Protein AF-0000000087536123 (afdb_homodimer)

Sequence (166 aa):
MRFWELSNKDVINCKNGHRLGCVGDLEIDVCKLCITNFYVPTGGKYCGCLGKKSEYKIPVGAVIRIGVDSILVDIDEKKCLVKMRFWELSNKDVINCKNGHRLGCVGDLEIDVCKLCITNFYVPTGGKYCGCLGKKSEYKIPVGAVIRIGVDSILVDIDEKKCLVK

Solvent-accessible surface area (backbone atoms only — not comparable to full-atom values): 9162 Å² total; per-residue (Å²): 86,42,46,71,64,58,34,70,20,41,30,30,30,65,79,77,64,48,72,57,39,34,47,72,46,36,28,36,39,81,89,73,45,26,53,50,30,40,28,23,53,56,67,70,78,70,74,94,64,87,66,81,69,37,25,34,52,42,46,52,89,31,52,73,44,78,58,95,62,33,33,36,26,59,68,60,67,79,80,27,51,42,114,89,42,46,71,64,59,35,69,19,41,31,30,30,65,80,77,65,47,73,57,39,34,47,72,47,38,29,34,39,80,88,76,44,26,54,50,29,40,28,24,52,56,68,72,76,70,73,92,63,87,68,82,70,37,26,34,52,42,47,51,88,31,53,74,43,79,57,96,63,32,34,35,26,58,69,60,66,80,79,27,52,43,114

Structure (mmCIF, N/CA/C/O backbone):
data_AF-0000000087536123-model_v1
#
loop_
_entity.id
_entity.type
_entity.pdbx_description
1 polymer 'YlmC/YmxH family sporulation protein'
#
loop_
_atom_site.group_PDB
_atom_site.id
_atom_site.type_symbol
_atom_site.label_atom_id
_atom_site.label_alt_id
_atom_site.label_comp_id
_atom_site.label_asym_id
_atom_site.label_entity_id
_atom_site.label_seq_id
_atom_site.pdbx_PDB_ins_code
_atom_site.Cartn_x
_atom_site.Cartn_y
_atom_site.Cartn_z
_atom_site.occupancy
_atom_site.B_iso_or_equiv
_atom_site.auth_seq_id
_atom_site.auth_comp_id
_atom_site.auth_asym_id
_atom_site.auth_atom_id
_atom_site.pdbx_PDB_model_num
ATOM 1 N N . MET A 1 1 ? -8.219 2.902 -6.52 1 97.06 1 MET A N 1
ATOM 2 C CA . MET A 1 1 ? -8.586 1.745 -5.707 1 97.06 1 MET A CA 1
ATOM 3 C C . MET A 1 1 ? -7.824 1.746 -4.387 1 97.06 1 MET A C 1
ATOM 5 O O . MET A 1 1 ? -6.633 2.053 -4.352 1 97.06 1 MET A O 1
ATOM 9 N N . ARG A 1 2 ? -8.492 1.375 -3.287 1 97.75 2 ARG A N 1
ATOM 10 C CA . ARG A 1 2 ? -7.816 1.316 -1.994 1 97.75 2 ARG A CA 1
ATOM 11 C C . ARG A 1 2 ? -7.043 0.011 -1.837 1 97.75 2 ARG A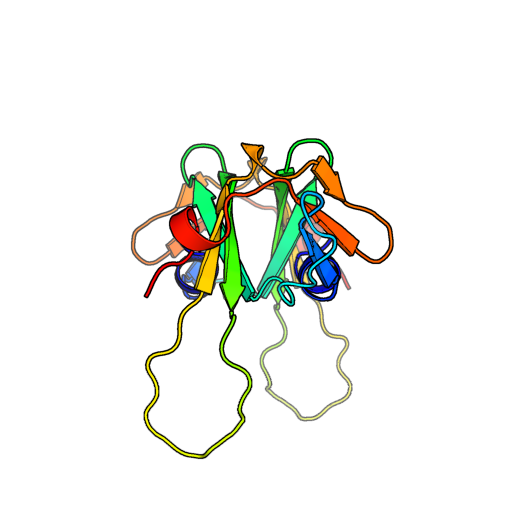 C 1
ATOM 13 O O . ARG A 1 2 ? -7.418 -1.011 -2.416 1 97.75 2 ARG A O 1
ATOM 20 N N . PHE A 1 3 ? -5.988 0.147 -1.008 1 97.88 3 PHE A N 1
ATOM 21 C CA . PHE A 1 3 ? -5.203 -1.06 -0.774 1 97.88 3 PHE A CA 1
ATOM 22 C C . PHE A 1 3 ? -6.059 -2.145 -0.13 1 97.88 3 PHE A C 1
ATOM 24 O O . PHE A 1 3 ? -5.914 -3.326 -0.451 1 97.88 3 PHE A O 1
ATOM 31 N N . TRP A 1 4 ? -6.918 -1.798 0.753 1 96.69 4 TRP A N 1
ATOM 32 C CA . TRP A 1 4 ? -7.797 -2.762 1.407 1 96.69 4 TRP A CA 1
ATOM 33 C C . TRP A 1 4 ? -8.609 -3.543 0.379 1 96.69 4 TRP A C 1
ATOM 35 O O . TRP A 1 4 ? -8.773 -4.758 0.503 1 96.69 4 TRP A O 1
ATOM 45 N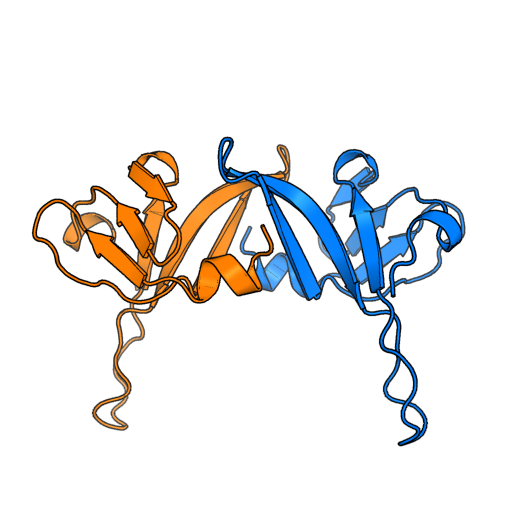 N . GLU A 1 5 ? -9.148 -2.848 -0.657 1 97.19 5 GLU A N 1
ATOM 46 C CA . GLU A 1 5 ? -9.891 -3.492 -1.734 1 97.19 5 GLU A CA 1
ATOM 47 C C . GLU A 1 5 ? -8.992 -4.422 -2.545 1 97.19 5 GLU A C 1
ATOM 49 O O . GLU A 1 5 ? -9.383 -5.547 -2.865 1 97.19 5 GLU A O 1
ATOM 54 N N . LEU A 1 6 ? -7.801 -3.945 -2.902 1 97.69 6 LEU A N 1
ATOM 55 C CA . LEU A 1 6 ? -6.844 -4.711 -3.699 1 97.69 6 LEU A CA 1
ATOM 56 C C . LEU A 1 6 ? -6.426 -5.984 -2.971 1 97.69 6 LEU A C 1
ATOM 58 O O . LEU A 1 6 ? -6.332 -7.051 -3.582 1 97.69 6 LEU A O 1
ATOM 62 N N . SER A 1 7 ? -6.176 -5.848 -1.629 1 97.44 7 SER A N 1
ATOM 63 C CA . SER A 1 7 ? -5.641 -6.949 -0.839 1 97.44 7 SER A CA 1
ATOM 64 C C . SER A 1 7 ? -6.699 -8.023 -0.593 1 97.44 7 SER A C 1
ATOM 66 O O . SER A 1 7 ? -6.402 -9.078 -0.042 1 97.44 7 SER A O 1
ATOM 68 N N . ASN A 1 8 ? -7.922 -7.82 -0.938 1 97.56 8 ASN A N 1
ATOM 69 C CA . ASN A 1 8 ? -8.992 -8.805 -0.808 1 97.56 8 ASN A CA 1
ATOM 70 C C . ASN A 1 8 ? -9.164 -9.617 -2.088 1 97.56 8 ASN A C 1
ATOM 72 O O . ASN A 1 8 ? -9.977 -10.539 -2.139 1 97.56 8 ASN A O 1
ATOM 76 N N . LYS A 1 9 ? -8.453 -9.344 -3.068 1 98.19 9 LYS A N 1
ATOM 77 C CA . LYS A 1 9 ? -8.531 -10.047 -4.348 1 98.19 9 LYS A CA 1
ATOM 78 C C . LYS A 1 9 ? -7.645 -11.289 -4.352 1 98.19 9 LYS A C 1
ATOM 80 O O . LYS A 1 9 ? -6.578 -11.297 -3.73 1 98.19 9 LYS A O 1
ATOM 85 N N . ASP A 1 10 ? -8.055 -12.273 -5.078 1 98.12 10 ASP A N 1
ATOM 86 C CA . ASP A 1 10 ? -7.246 -13.469 -5.266 1 98.12 10 ASP A CA 1
ATOM 87 C C . ASP A 1 10 ? -6.066 -13.195 -6.195 1 98.12 10 ASP A C 1
ATOM 89 O O . ASP A 1 10 ? -6.219 -12.539 -7.227 1 98.12 10 ASP A O 1
ATOM 93 N N . VAL A 1 11 ? -4.945 -13.656 -5.809 1 98.69 11 VAL A N 1
ATOM 94 C CA . VAL A 1 11 ? -3.787 -13.641 -6.695 1 98.69 11 VAL A CA 1
ATOM 95 C C . VAL A 1 11 ? -3.656 -14.992 -7.395 1 98.69 11 VAL A C 1
ATOM 97 O O . VAL A 1 11 ? -3.531 -16.031 -6.738 1 98.69 11 VAL A O 1
ATOM 100 N N . ILE A 1 12 ? -3.699 -14.953 -8.719 1 98.69 12 ILE A N 1
ATOM 101 C CA . ILE A 1 12 ? -3.699 -16.188 -9.484 1 98.69 12 ILE A CA 1
ATOM 102 C C . ILE A 1 12 ? -2.527 -16.188 -10.469 1 98.69 12 ILE A C 1
ATOM 104 O O . ILE A 1 12 ? -2.322 -15.219 -11.203 1 98.69 12 ILE A O 1
ATOM 108 N N . ASN A 1 13 ? -1.727 -17.234 -10.453 1 98.75 13 ASN A N 1
ATOM 109 C CA . ASN A 1 13 ? -0.647 -17.406 -11.422 1 98.75 13 ASN A CA 1
ATOM 110 C C . ASN A 1 13 ? -1.167 -17.938 -12.75 1 98.75 13 ASN A C 1
ATOM 112 O O . ASN A 1 13 ? -1.704 -19.047 -12.82 1 98.75 13 ASN A O 1
ATOM 116 N N . CYS A 1 14 ? -0.887 -17.188 -13.773 1 97.81 14 CYS A N 1
ATOM 117 C CA . CYS A 1 14 ? -1.456 -17.516 -15.078 1 97.81 14 CYS A CA 1
ATOM 118 C C . CYS A 1 14 ? -0.735 -18.703 -15.711 1 97.81 14 CYS A C 1
ATOM 120 O O . CYS A 1 14 ? -1.267 -19.344 -16.609 1 97.81 14 CYS A O 1
ATOM 122 N N . LYS A 1 15 ? 0.377 -18.922 -15.25 1 96.94 15 LYS A N 1
ATOM 123 C CA . LYS A 1 15 ? 1.16 -20.016 -15.828 1 96.94 15 LYS A CA 1
ATOM 124 C C . LYS A 1 15 ? 0.491 -21.359 -15.586 1 96.94 15 LYS A C 1
ATOM 126 O O . LYS A 1 15 ? 0.533 -22.25 -16.438 1 96.94 15 LYS A O 1
ATOM 131 N N . ASN A 1 16 ? -0.151 -21.516 -14.43 1 96.56 16 ASN A N 1
ATOM 132 C CA . ASN A 1 16 ? -0.707 -22.812 -14.086 1 96.56 16 ASN A CA 1
ATOM 133 C C . ASN A 1 16 ? -2.107 -22.703 -13.492 1 96.56 16 ASN A C 1
ATOM 135 O O . ASN A 1 16 ? -2.729 -23.703 -13.148 1 96.56 16 ASN A O 1
ATOM 139 N N . GLY A 1 17 ? -2.576 -21.531 -13.312 1 96.88 17 GLY A N 1
ATOM 140 C CA . GLY A 1 17 ? -3.91 -21.312 -12.773 1 96.88 17 GLY A CA 1
ATOM 141 C C . GLY A 1 17 ? -3.975 -21.438 -11.266 1 96.88 17 GLY A C 1
ATOM 142 O O . GLY A 1 17 ? -5.059 -21.391 -10.68 1 96.88 17 GLY A O 1
ATOM 143 N N . HIS A 1 18 ? -2.836 -21.562 -10.555 1 96.81 18 HIS A N 1
ATOM 144 C CA . HIS A 1 18 ? -2.754 -21.734 -9.102 1 96.81 18 HIS A CA 1
ATOM 145 C C . HIS A 1 18 ? -3.102 -20.438 -8.383 1 96.81 18 HIS A C 1
ATOM 147 O O . HIS A 1 18 ? -2.625 -19.359 -8.766 1 96.81 18 HIS A O 1
ATOM 153 N N . ARG A 1 19 ? -3.998 -20.594 -7.406 1 97.88 19 ARG A N 1
ATOM 154 C CA . ARG A 1 19 ? -4.273 -19.453 -6.523 1 97.88 19 ARG A CA 1
ATOM 155 C C . ARG A 1 19 ? -3.207 -19.328 -5.441 1 97.88 19 ARG A C 1
ATOM 157 O O . ARG A 1 19 ? -3.082 -20.203 -4.582 1 97.88 19 ARG A O 1
ATOM 164 N N . LEU A 1 20 ? -2.529 -18.25 -5.438 1 97.38 20 LEU A N 1
ATOM 165 C CA . LEU A 1 20 ? -1.409 -18.047 -4.523 1 97.38 20 LEU A CA 1
ATOM 166 C C . LEU A 1 20 ? -1.895 -17.516 -3.178 1 97.38 20 LEU A C 1
ATOM 168 O O . LEU A 1 20 ? -1.197 -17.656 -2.168 1 97.38 20 LEU A O 1
ATOM 172 N N . GLY A 1 21 ? -3.006 -16.922 -3.102 1 97.38 21 GLY A N 1
ATOM 173 C CA . GLY A 1 21 ? -3.545 -16.266 -1.92 1 97.38 21 GLY A CA 1
ATOM 174 C C . GLY A 1 21 ? -3.99 -14.844 -2.182 1 97.38 21 GLY A C 1
ATOM 175 O O . GLY A 1 21 ? -4.512 -14.539 -3.254 1 97.38 21 GLY A O 1
ATOM 176 N N . CYS A 1 22 ? -3.838 -14.008 -1.212 1 98.12 22 CYS A N 1
ATOM 177 C CA . CYS A 1 22 ? -4.145 -12.586 -1.301 1 98.12 22 CYS A CA 1
ATOM 178 C C . CYS A 1 22 ? -2.939 -11.742 -0.895 1 98.12 22 CYS A C 1
ATOM 180 O O . CYS A 1 22 ? -2.057 -12.219 -0.178 1 98.12 22 CYS A O 1
ATOM 182 N N . VAL A 1 23 ? -2.986 -10.594 -1.428 1 98.12 23 VAL A N 1
ATOM 183 C CA . VAL A 1 23 ? -1.889 -9.695 -1.082 1 98.12 23 VAL A CA 1
ATOM 184 C C . VAL A 1 23 ? -1.933 -9.375 0.41 1 98.12 23 VAL A C 1
ATOM 186 O O . VAL A 1 23 ? -2.988 -9.031 0.947 1 98.12 23 VAL A O 1
ATOM 189 N N . GLY A 1 24 ? -0.743 -9.453 1.046 1 97.56 24 GLY A N 1
ATOM 190 C CA . GLY A 1 24 ? -0.651 -9.156 2.469 1 97.56 24 GLY A CA 1
ATOM 191 C C . GLY A 1 24 ? 0.102 -7.875 2.766 1 97.56 24 GLY A C 1
ATOM 192 O O . GLY A 1 24 ? -0.087 -7.27 3.822 1 97.56 24 GLY A O 1
ATOM 193 N N . ASP A 1 25 ? 1.021 -7.559 1.964 1 97.75 25 ASP A N 1
ATOM 194 C CA . ASP A 1 25 ? 1.84 -6.359 2.111 1 97.75 25 ASP A CA 1
ATOM 195 C C . ASP A 1 25 ? 2.352 -5.875 0.757 1 97.75 25 ASP A C 1
ATOM 197 O O . ASP A 1 25 ? 2.17 -6.547 -0.259 1 97.75 25 ASP A O 1
ATOM 201 N N . LEU A 1 26 ? 2.889 -4.691 0.7 1 98 26 LEU A N 1
ATOM 202 C CA . LEU A 1 26 ? 3.5 -4.082 -0.477 1 98 26 LEU A CA 1
ATOM 203 C C . LEU A 1 26 ? 4.895 -3.559 -0.154 1 98 26 LEU A C 1
ATOM 205 O O . LEU A 1 26 ? 5.176 -3.191 0.99 1 98 26 LEU A O 1
ATOM 209 N N . GLU A 1 27 ? 5.66 -3.572 -1.111 1 98.5 27 GLU A N 1
ATOM 210 C CA . GLU A 1 27 ? 6.898 -2.801 -1.072 1 98.5 27 GLU A CA 1
ATOM 211 C C . GLU A 1 27 ? 6.773 -1.515 -1.885 1 98.5 27 GLU A C 1
ATOM 213 O O . GLU A 1 27 ? 6.246 -1.526 -2.998 1 98.5 27 GLU A O 1
ATOM 218 N N . ILE A 1 28 ? 7.273 -0.437 -1.288 1 98.19 28 ILE A N 1
ATOM 219 C CA . ILE A 1 28 ? 7.117 0.887 -1.88 1 98.19 28 ILE A CA 1
ATOM 220 C C . ILE A 1 28 ? 8.492 1.494 -2.156 1 98.19 28 ILE A C 1
ATOM 222 O O . ILE A 1 28 ? 9.383 1.437 -1.309 1 98.19 28 ILE A O 1
ATOM 226 N N . ASP A 1 29 ? 8.695 1.973 -3.375 1 97.56 29 ASP A N 1
ATOM 227 C CA . ASP A 1 29 ? 9.781 2.906 -3.639 1 97.56 29 ASP A CA 1
ATOM 228 C C . ASP A 1 29 ? 9.469 4.293 -3.08 1 97.56 29 ASP A C 1
ATOM 230 O O . ASP A 1 29 ? 8.633 5.012 -3.627 1 97.56 29 ASP A O 1
ATOM 234 N N . VAL A 1 30 ? 10.125 4.734 -2.098 1 94.56 30 VAL A N 1
ATOM 235 C CA . VAL A 1 30 ? 9.734 5.941 -1.376 1 94.56 30 VAL A CA 1
ATOM 236 C C . VAL A 1 30 ? 10.211 7.176 -2.141 1 94.56 30 VAL A C 1
ATOM 238 O O . VAL A 1 30 ? 9.766 8.297 -1.86 1 94.56 30 VAL A O 1
ATOM 241 N N . CYS A 1 31 ? 11.078 7.051 -3.148 1 94.12 31 CYS A N 1
ATOM 242 C CA . CYS A 1 31 ? 11.477 8.172 -3.994 1 94.12 31 CYS A CA 1
ATOM 243 C C . CYS A 1 31 ? 10.422 8.461 -5.047 1 94.12 31 CYS A C 1
ATOM 245 O O . CYS A 1 31 ? 10.102 9.625 -5.309 1 94.12 31 CYS A O 1
ATOM 247 N N . LYS A 1 32 ? 9.828 7.434 -5.527 1 94.38 32 LYS A N 1
ATOM 248 C CA . LYS A 1 32 ? 8.852 7.578 -6.598 1 94.38 32 LYS A CA 1
ATOM 249 C C . LYS A 1 32 ? 7.43 7.379 -6.078 1 94.38 32 LYS A C 1
ATOM 251 O O . LYS A 1 32 ? 6.461 7.703 -6.762 1 94.38 32 LYS A O 1
ATOM 256 N N . LEU A 1 33 ? 7.34 6.863 -4.879 1 95.06 33 LEU A N 1
ATOM 257 C CA . LEU A 1 33 ? 6.055 6.566 -4.258 1 95.06 33 LEU A CA 1
ATOM 258 C C . LEU A 1 33 ? 5.215 5.664 -5.156 1 95.06 33 LEU A C 1
ATOM 260 O O . LEU A 1 33 ? 4.039 5.941 -5.398 1 95.06 33 LEU A O 1
ATOM 264 N N . CYS A 1 34 ? 5.867 4.66 -5.695 1 97.38 34 CYS A N 1
ATOM 265 C CA . CYS A 1 34 ? 5.215 3.623 -6.484 1 97.38 34 CYS A CA 1
ATOM 266 C C . CYS A 1 34 ? 5.461 2.244 -5.883 1 97.38 34 CYS A C 1
ATOM 268 O O . CYS A 1 34 ? 6.383 2.066 -5.086 1 97.38 34 CYS A O 1
ATOM 270 N N . ILE A 1 35 ? 4.605 1.305 -6.223 1 98.56 35 ILE A N 1
ATOM 271 C CA . ILE A 1 35 ? 4.727 -0.064 -5.73 1 98.56 35 ILE A CA 1
ATOM 272 C C . ILE A 1 35 ? 5.793 -0.806 -6.531 1 98.56 35 ILE A C 1
ATOM 274 O O . ILE A 1 35 ? 5.848 -0.697 -7.758 1 98.56 35 ILE A O 1
ATOM 278 N N . THR A 1 36 ? 6.695 -1.535 -5.863 1 98.62 36 THR A N 1
ATOM 279 C CA . THR A 1 36 ? 7.727 -2.299 -6.555 1 98.62 36 THR A CA 1
ATOM 280 C C . THR A 1 36 ? 7.438 -3.795 -6.473 1 98.62 36 THR A C 1
ATOM 282 O O . THR A 1 36 ? 7.676 -4.531 -7.434 1 98.62 36 THR A O 1
ATOM 285 N N . ASN A 1 37 ? 6.906 -4.266 -5.324 1 98.75 37 ASN A N 1
ATOM 286 C CA . ASN A 1 37 ? 6.566 -5.672 -5.129 1 98.75 37 ASN A CA 1
ATOM 287 C C . ASN A 1 37 ? 5.293 -5.832 -4.301 1 98.75 37 ASN A C 1
ATOM 289 O O . ASN A 1 37 ? 5.027 -5.031 -3.402 1 98.75 37 ASN A O 1
ATOM 293 N N . PHE A 1 38 ? 4.523 -6.832 -4.598 1 98.75 38 PHE A N 1
ATOM 294 C CA . PHE A 1 38 ? 3.479 -7.359 -3.729 1 98.75 38 PHE A CA 1
ATOM 295 C C . PHE A 1 38 ? 3.99 -8.555 -2.928 1 98.75 38 PHE A C 1
ATOM 297 O O . PHE A 1 38 ? 4.746 -9.375 -3.447 1 98.75 38 PHE A O 1
ATOM 304 N N . TYR A 1 39 ? 3.521 -8.656 -1.711 1 98.44 39 TYR A N 1
ATOM 305 C CA . TYR A 1 39 ? 3.811 -9.844 -0.913 1 98.44 39 TYR A CA 1
ATOM 306 C C . TYR A 1 39 ? 2.539 -10.641 -0.639 1 98.44 39 TYR A C 1
ATOM 308 O O . TYR A 1 39 ? 1.538 -10.086 -0.179 1 98.44 39 TYR A O 1
ATOM 316 N N . VAL A 1 40 ? 2.609 -11.922 -0.929 1 98.19 40 VAL A N 1
ATOM 317 C CA . VAL A 1 40 ? 1.485 -12.836 -0.737 1 98.19 40 VAL A CA 1
ATOM 318 C C . VAL A 1 40 ? 1.895 -13.969 0.201 1 98.19 40 VAL A C 1
ATOM 320 O O . VAL A 1 40 ? 2.693 -14.828 -0.17 1 98.19 40 VAL A O 1
ATOM 323 N N . PRO A 1 41 ? 1.314 -14 1.351 1 96 41 PRO A N 1
ATOM 324 C CA . PRO A 1 41 ? 1.658 -15.07 2.287 1 96 41 PRO A CA 1
ATOM 325 C C . PRO A 1 41 ? 1.246 -16.453 1.782 1 96 41 PRO A C 1
ATOM 327 O O . PRO A 1 41 ? 0.196 -16.594 1.149 1 96 41 PRO A O 1
ATOM 330 N N . THR A 1 42 ? 2.018 -17.453 1.787 1 90.12 42 THR A N 1
ATOM 331 C CA . THR A 1 42 ? 1.712 -18.812 1.339 1 90.12 42 THR A CA 1
ATOM 332 C C . THR A 1 42 ? 1.225 -19.656 2.504 1 90.12 42 THR A C 1
ATOM 334 O O . THR A 1 42 ? 0.532 -20.656 2.299 1 90.12 42 THR A O 1
ATOM 337 N N . GLY A 1 43 ? 1.527 -19.656 3.721 1 69.44 43 GLY A N 1
ATOM 338 C CA . GLY A 1 43 ? 1.429 -20.625 4.801 1 69.44 43 GLY A CA 1
ATOM 339 C C . GLY A 1 43 ? 0.047 -20.672 5.426 1 69.44 43 GLY A C 1
ATOM 340 O O . GLY A 1 43 ? -0.545 -19.641 5.734 1 69.44 43 GLY A O 1
ATOM 341 N N . GLY A 1 44 ? -0.922 -21.5 4.82 1 57.78 44 GLY A N 1
ATOM 342 C CA . GLY A 1 44 ? -2.121 -21.906 5.535 1 57.78 44 GLY A CA 1
ATOM 343 C C . GLY A 1 44 ? -1.841 -22.406 6.945 1 57.78 44 GLY A C 1
ATOM 344 O O . GLY A 1 44 ? -0.711 -22.781 7.262 1 57.78 44 GLY A O 1
ATOM 345 N N . LYS A 1 45 ? -2.613 -21.719 7.91 1 51.56 45 LYS A N 1
ATOM 346 C CA . LYS A 1 45 ? -2.664 -22.172 9.297 1 51.56 45 LYS A CA 1
ATOM 347 C C . LYS A 1 45 ? -2.686 -23.688 9.383 1 51.56 45 LYS A C 1
ATOM 349 O O . LYS A 1 45 ? -3.133 -24.25 10.391 1 51.56 45 LYS A O 1
ATOM 354 N N . TYR A 1 46 ? -2.422 -24.469 8.406 1 50.56 46 TYR A N 1
ATOM 355 C CA . TYR A 1 46 ? -2.797 -25.766 8.969 1 50.56 46 TYR A CA 1
ATOM 356 C C . TYR A 1 46 ? -2.23 -25.922 10.375 1 50.56 46 TYR A C 1
ATOM 358 O O . TYR A 1 46 ? -2.98 -25.969 11.352 1 50.56 46 TYR A O 1
ATOM 366 N N . CYS A 1 47 ? -1.229 -27.109 10.688 1 50.31 47 CYS A N 1
ATOM 367 C CA . CYS A 1 47 ? -0.902 -27.625 12.016 1 50.31 47 CYS A CA 1
ATOM 368 C C . CYS A 1 47 ? -0.115 -26.578 12.812 1 50.31 47 CYS A C 1
ATOM 370 O O . CYS A 1 47 ? 0.651 -25.812 12.242 1 50.31 47 CYS A O 1
ATOM 372 N N . GLY A 1 48 ? -0.535 -26.172 14.094 1 50.97 48 GLY A N 1
ATOM 373 C CA . GLY A 1 48 ? 0.171 -25.5 15.172 1 50.97 48 GLY A CA 1
ATOM 374 C C . GLY A 1 48 ? 1.678 -25.516 14.992 1 50.97 48 GLY A C 1
ATOM 375 O O . GLY A 1 48 ? 2.422 -25.266 15.945 1 50.97 48 GLY A O 1
ATOM 376 N N . CYS A 1 49 ? 2.211 -26.344 14.094 1 50.03 49 CYS A N 1
ATOM 377 C CA . CYS A 1 49 ? 3.666 -26.453 14.125 1 50.03 49 CYS A CA 1
ATOM 378 C C . CYS A 1 49 ? 4.316 -25.172 13.602 1 50.03 49 CYS A C 1
ATOM 380 O O . CYS A 1 49 ? 3.707 -24.438 12.82 1 50.03 49 CYS A O 1
ATOM 382 N N . LEU A 1 50 ? 5.43 -24.734 14.227 1 57.5 50 LEU A N 1
ATOM 383 C CA . LEU A 1 50 ? 6.441 -23.688 14.109 1 57.5 50 LEU A CA 1
ATOM 384 C C . LEU A 1 50 ? 6.848 -23.5 12.648 1 57.5 50 LEU A C 1
ATOM 386 O O . LEU A 1 50 ? 8.023 -23.266 12.352 1 57.5 50 LEU A O 1
ATOM 390 N N . GLY A 1 51 ? 6.008 -23.797 11.734 1 57.84 51 GLY A N 1
ATOM 391 C CA . GLY A 1 51 ? 6.625 -23.75 10.422 1 57.84 51 GLY A CA 1
ATOM 392 C C . GLY A 1 51 ? 6.941 -22.328 9.969 1 57.84 51 GLY A C 1
ATOM 393 O O . GLY A 1 51 ? 6.348 -21.375 10.461 1 57.84 51 GLY A O 1
ATOM 394 N N . LYS A 1 52 ? 8.062 -22.172 9.344 1 64.25 52 LYS A N 1
ATOM 395 C CA . LYS A 1 52 ? 8.586 -20.922 8.789 1 64.25 52 LYS A CA 1
ATOM 396 C C . LYS A 1 52 ? 7.586 -20.281 7.848 1 64.25 52 LYS A C 1
ATOM 398 O O . LYS A 1 52 ? 7 -20.938 6.992 1 64.25 52 LYS A O 1
ATOM 403 N N . LYS A 1 53 ? 7.059 -19.078 8.109 1 78.94 53 LYS A N 1
ATOM 404 C CA . LYS A 1 53 ? 6.16 -18.312 7.242 1 78.94 53 LYS A CA 1
ATOM 405 C C . LYS A 1 53 ? 6.875 -17.859 5.977 1 78.94 53 LYS A C 1
ATOM 407 O O . LYS A 1 53 ? 7.957 -17.266 6.047 1 78.94 53 LYS A O 1
ATOM 412 N N . SER A 1 54 ? 6.5 -18.422 4.801 1 92.38 54 SER A N 1
ATOM 413 C CA . SER A 1 54 ? 7 -17.984 3.498 1 92.38 54 SER A CA 1
ATOM 414 C C . SER A 1 54 ? 5.996 -17.078 2.793 1 92.38 54 SER A C 1
ATOM 416 O O . SER A 1 54 ? 4.828 -17.016 3.188 1 92.38 54 SER A O 1
ATOM 418 N N . GLU A 1 55 ? 6.531 -16.328 1.912 1 96.69 55 GLU A N 1
ATOM 419 C CA . GLU A 1 55 ? 5.691 -15.461 1.097 1 96.69 55 GLU A CA 1
ATOM 420 C C . GLU A 1 55 ? 6.18 -15.414 -0.348 1 96.69 55 GLU A C 1
ATOM 422 O O . GLU A 1 55 ? 7.355 -15.68 -0.618 1 96.69 55 GLU A O 1
ATOM 427 N N . TYR A 1 56 ? 5.219 -15.172 -1.182 1 98.19 56 TYR A N 1
ATOM 428 C CA . TYR A 1 56 ? 5.621 -14.805 -2.533 1 98.19 56 TYR A CA 1
ATOM 429 C C . TYR A 1 56 ? 5.961 -13.32 -2.613 1 98.19 56 TYR A C 1
ATOM 431 O O . TYR A 1 56 ? 5.207 -12.477 -2.115 1 98.19 56 TYR A O 1
ATOM 439 N N . LYS A 1 57 ? 7.117 -13.031 -3.102 1 98.75 57 LYS A N 1
ATOM 440 C CA . LYS A 1 57 ? 7.434 -11.68 -3.539 1 98.75 57 LYS A CA 1
ATOM 441 C C . LYS A 1 57 ? 7.199 -11.516 -5.039 1 98.75 57 LYS A C 1
ATOM 443 O O . LYS A 1 57 ? 7.961 -12.039 -5.852 1 98.75 57 LYS A O 1
ATOM 448 N N . ILE A 1 58 ? 6.215 -10.758 -5.41 1 98.81 58 ILE A N 1
ATOM 449 C CA . ILE A 1 58 ? 5.793 -10.633 -6.801 1 98.81 58 ILE A CA 1
ATOM 450 C C . ILE A 1 58 ? 6.117 -9.227 -7.312 1 98.81 58 ILE A C 1
ATOM 452 O O . ILE A 1 58 ? 5.508 -8.25 -6.883 1 98.81 58 ILE A O 1
ATOM 456 N N . PRO A 1 59 ? 7.07 -9.156 -8.258 1 98.62 59 PRO A N 1
ATOM 457 C CA . PRO A 1 59 ? 7.344 -7.84 -8.836 1 98.62 59 PRO A CA 1
ATOM 458 C C . PRO A 1 59 ? 6.164 -7.285 -9.625 1 98.62 59 PRO A C 1
ATOM 460 O O . PRO A 1 59 ? 5.449 -8.039 -10.289 1 98.62 59 PRO A O 1
ATOM 463 N N . VAL A 1 60 ? 6.023 -5.98 -9.594 1 97.5 60 VAL A N 1
ATOM 464 C CA . VAL A 1 60 ? 4.949 -5.309 -10.32 1 97.5 60 VAL A CA 1
ATOM 465 C C . VAL A 1 60 ? 5.027 -5.668 -11.797 1 97.5 60 VAL A C 1
ATOM 467 O O . VAL A 1 60 ? 3.998 -5.801 -12.469 1 97.5 60 VAL A O 1
ATOM 470 N N . GLY A 1 61 ? 6.188 -5.824 -12.258 1 98 61 GLY A N 1
ATOM 471 C CA . GLY A 1 61 ? 6.371 -6.176 -13.656 1 98 61 GLY A CA 1
ATOM 472 C C . GLY A 1 61 ? 5.781 -7.527 -14.016 1 98 61 GLY A C 1
ATOM 473 O O . GLY A 1 61 ? 5.609 -7.84 -15.195 1 98 61 GLY A O 1
ATOM 474 N N . ALA A 1 62 ? 5.445 -8.375 -13.016 1 98.5 62 ALA A N 1
ATOM 475 C CA . ALA A 1 62 ? 4.887 -9.703 -13.25 1 98.5 62 ALA A CA 1
ATOM 476 C C . ALA A 1 62 ? 3.361 -9.68 -13.18 1 98.5 62 ALA A C 1
ATOM 478 O O . ALA A 1 62 ? 2.705 -10.703 -13.406 1 98.5 62 ALA A O 1
ATOM 479 N N . VAL A 1 63 ? 2.811 -8.594 -12.844 1 98.62 63 VAL A N 1
ATOM 480 C CA . VAL A 1 63 ? 1.359 -8.438 -12.836 1 98.62 63 VAL A CA 1
ATOM 481 C C . VAL A 1 63 ? 0.846 -8.281 -14.266 1 98.62 63 VAL A C 1
ATOM 483 O O . VAL A 1 63 ? 1.26 -7.371 -14.984 1 98.62 63 VAL A O 1
ATOM 486 N N . ILE A 1 64 ? -0.03 -9.125 -14.578 1 98.19 64 ILE A N 1
ATOM 487 C CA . ILE A 1 64 ? -0.604 -9.102 -15.922 1 98.19 64 ILE A CA 1
ATOM 488 C C . ILE A 1 64 ? -1.832 -8.195 -15.945 1 98.19 64 ILE A C 1
ATOM 490 O O . ILE A 1 64 ? -1.992 -7.383 -16.859 1 98.19 64 ILE A O 1
ATOM 494 N N . ARG A 1 65 ? -2.639 -8.398 -14.922 1 97.38 65 ARG A N 1
ATOM 495 C CA . ARG A 1 65 ? -3.895 -7.66 -14.867 1 97.38 65 ARG A CA 1
ATOM 496 C C . ARG A 1 65 ? -4.477 -7.664 -13.461 1 97.38 65 ARG A C 1
ATOM 498 O O . ARG A 1 65 ? -4.395 -8.672 -12.75 1 97.38 65 ARG A O 1
ATOM 505 N N . ILE A 1 66 ? -5.043 -6.52 -13.188 1 97.94 66 ILE A N 1
ATOM 506 C CA . ILE A 1 66 ? -5.871 -6.441 -11.984 1 97.94 66 ILE A CA 1
ATOM 507 C C . ILE A 1 66 ? -7.344 -6.367 -12.383 1 97.94 66 ILE A C 1
ATOM 509 O O . ILE A 1 66 ? -7.793 -5.371 -12.953 1 97.94 66 ILE A O 1
ATOM 513 N N . GLY A 1 67 ? -8.047 -7.406 -12.07 1 95.75 67 GLY A N 1
ATOM 514 C CA . GLY A 1 67 ? -9.461 -7.473 -12.398 1 95.75 67 GLY A CA 1
ATOM 515 C C . GLY A 1 67 ? -10.359 -7.109 -11.227 1 95.75 67 GLY A C 1
ATOM 516 O O . GLY A 1 67 ? -9.898 -6.539 -10.234 1 95.75 67 GLY A O 1
ATOM 517 N N . VAL A 1 68 ? -11.609 -7.395 -11.445 1 95.31 68 VAL A N 1
ATOM 518 C CA . VAL A 1 68 ? -12.609 -7.055 -10.43 1 95.31 68 VAL A CA 1
ATOM 519 C C . VAL A 1 68 ? -12.406 -7.922 -9.195 1 95.31 68 VAL A C 1
ATOM 521 O O . VAL A 1 68 ? -12.445 -7.426 -8.062 1 95.31 68 VAL A O 1
ATOM 524 N N . ASP A 1 69 ? -12.031 -9.164 -9.375 1 97.12 69 ASP A N 1
ATOM 525 C CA . ASP A 1 69 ? -12 -10.102 -8.258 1 97.12 69 ASP A CA 1
ATOM 526 C C . ASP A 1 69 ? -10.617 -10.719 -8.094 1 97.12 69 ASP A C 1
ATOM 528 O O . ASP A 1 69 ? -10.352 -11.422 -7.113 1 97.12 69 ASP A O 1
ATOM 532 N N . SER A 1 70 ? -9.742 -10.43 -9.039 1 98.19 70 SER A N 1
ATOM 533 C CA . SER A 1 70 ? -8.469 -11.148 -8.969 1 98.19 70 SER A CA 1
ATOM 534 C C . SER A 1 70 ? -7.328 -10.312 -9.531 1 98.19 70 SER A C 1
ATOM 536 O O . SER A 1 70 ? -7.559 -9.383 -10.312 1 98.19 70 SER A O 1
ATOM 538 N N . ILE A 1 71 ? -6.184 -10.633 -9.117 1 98.81 71 ILE A N 1
ATOM 539 C CA . ILE A 1 71 ? -4.914 -10.164 -9.672 1 98.81 71 ILE A CA 1
ATOM 540 C C . ILE A 1 71 ? -4.219 -11.312 -10.398 1 98.81 71 ILE A C 1
ATOM 542 O O . ILE A 1 71 ? -3.828 -12.305 -9.781 1 98.81 71 ILE A O 1
ATOM 546 N N . LEU A 1 72 ? -4.043 -11.148 -11.688 1 98.75 72 LEU A N 1
ATOM 547 C CA . LEU A 1 72 ? -3.373 -12.156 -12.5 1 98.75 72 LEU A CA 1
ATOM 548 C C . LEU A 1 72 ? -1.882 -11.859 -12.625 1 98.75 72 LEU A C 1
ATOM 550 O O . LEU A 1 72 ? -1.495 -10.734 -12.961 1 98.75 72 LEU A O 1
ATOM 554 N N . VAL A 1 73 ? -1.108 -12.875 -12.32 1 98.81 73 VAL A N 1
ATOM 555 C CA . VAL A 1 73 ? 0.338 -12.688 -12.383 1 98.81 73 VAL A CA 1
ATOM 556 C C . VAL A 1 73 ? 0.969 -13.805 -13.211 1 98.81 73 VAL A C 1
ATOM 558 O O . VAL A 1 73 ? 0.351 -14.852 -13.43 1 98.81 73 VAL A O 1
ATOM 561 N N . ASP A 1 74 ? 2.17 -13.484 -13.75 1 98.75 74 ASP A N 1
ATOM 562 C CA . ASP A 1 74 ? 2.998 -14.445 -14.469 1 98.75 74 ASP A CA 1
ATOM 563 C C . ASP A 1 74 ? 4.367 -14.594 -13.805 1 98.75 74 ASP A C 1
ATOM 565 O O . ASP A 1 74 ? 5.281 -13.812 -14.078 1 98.75 74 ASP A O 1
ATOM 569 N N . ILE A 1 75 ? 4.434 -15.664 -12.922 1 98.56 75 ILE A N 1
ATOM 570 C CA . ILE A 1 75 ? 5.668 -15.766 -12.148 1 98.56 75 ILE A CA 1
ATOM 571 C C . ILE A 1 75 ? 6.152 -17.219 -12.141 1 98.56 75 ILE A C 1
ATOM 573 O O . ILE A 1 75 ? 5.375 -18.141 -12.391 1 98.56 75 ILE A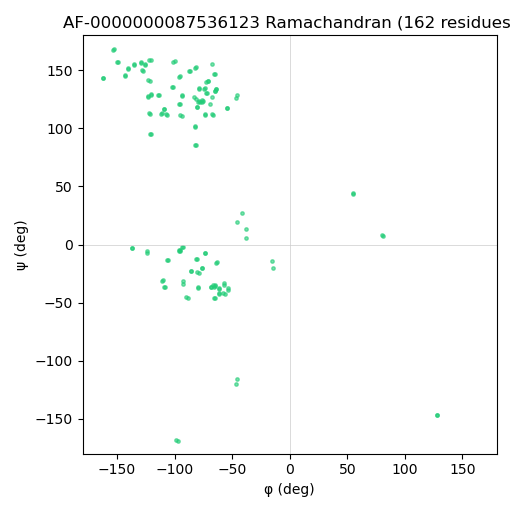 O 1
ATOM 577 N N . ASP A 1 76 ? 7.484 -17.344 -11.93 1 98.38 76 ASP A N 1
ATOM 578 C CA . ASP A 1 76 ? 8.055 -18.594 -11.445 1 98.38 76 ASP A CA 1
ATOM 579 C C . ASP A 1 76 ? 7.938 -18.703 -9.93 1 98.38 76 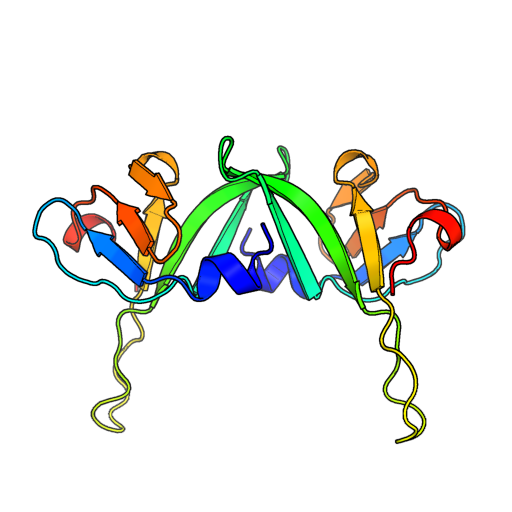ASP A C 1
ATOM 581 O O . ASP A 1 76 ? 8.703 -18.062 -9.195 1 98.38 76 ASP A O 1
ATOM 585 N N . GLU A 1 77 ? 6.961 -19.469 -9.453 1 97.06 77 GLU A N 1
ATOM 586 C CA . GLU A 1 77 ? 6.625 -19.531 -8.031 1 97.06 77 GLU A CA 1
ATOM 587 C C . GLU A 1 77 ? 7.852 -19.859 -7.191 1 97.06 77 GLU A C 1
ATOM 589 O O . GLU A 1 77 ? 8.047 -19.281 -6.117 1 97.06 77 GLU A O 1
ATOM 594 N N . LYS A 1 78 ? 8.781 -20.75 -7.602 1 95.81 78 LYS A N 1
ATOM 595 C CA . LYS A 1 78 ? 9.969 -21.141 -6.848 1 95.81 78 LYS A CA 1
ATOM 596 C C . LYS A 1 78 ? 10.93 -19.953 -6.707 1 95.81 78 LYS A C 1
ATOM 598 O O . LYS A 1 78 ? 11.562 -19.797 -5.66 1 95.81 78 LYS A O 1
ATOM 603 N N . LYS A 1 79 ? 11.008 -19.141 -7.73 1 97.06 79 LYS A N 1
ATOM 604 C CA . LYS A 1 79 ? 11.938 -18.016 -7.734 1 97.06 79 LYS A CA 1
ATOM 605 C C . LYS A 1 79 ? 11.391 -16.844 -6.914 1 97.06 79 LYS A C 1
ATOM 607 O O . LYS A 1 79 ? 12.156 -16.016 -6.406 1 97.06 79 LYS A O 1
ATOM 612 N N . CYS A 1 80 ? 10.023 -16.859 -6.812 1 98.12 80 CYS A N 1
ATOM 613 C CA . CYS A 1 80 ? 9.422 -15.711 -6.141 1 98.12 80 CYS A CA 1
ATOM 614 C C . CYS A 1 80 ? 9.164 -16.016 -4.668 1 98.12 80 CYS A C 1
ATOM 616 O O . CYS A 1 80 ? 8.773 -15.141 -3.904 1 98.12 80 CYS A O 1
ATOM 618 N N . LEU A 1 81 ? 9.406 -17.234 -4.223 1 96.12 81 LEU A N 1
ATOM 619 C CA . LEU A 1 81 ? 9.188 -17.594 -2.828 1 96.12 81 LEU A CA 1
ATOM 620 C C . LEU A 1 81 ? 10.32 -17.078 -1.947 1 96.12 81 LEU A C 1
ATOM 622 O O . LEU A 1 81 ? 11.492 -17.359 -2.207 1 96.12 81 LEU A O 1
ATOM 626 N N . VAL A 1 82 ? 9.898 -16.266 -0.939 1 93.25 82 VAL A N 1
ATOM 627 C CA . VAL A 1 82 ? 10.898 -15.711 -0.033 1 93.25 82 VAL A CA 1
ATOM 628 C C . VAL A 1 82 ? 10.594 -16.141 1.4 1 93.25 82 VAL A C 1
ATOM 630 O O . VAL A 1 82 ? 9.43 -16.266 1.782 1 93.25 82 VAL A O 1
ATOM 633 N N . LYS A 1 83 ? 11.523 -16.469 2.201 1 84.12 83 LYS A N 1
ATOM 634 C CA . LYS A 1 83 ? 11.398 -16.906 3.59 1 84.12 83 LYS A CA 1
ATOM 635 C C . LYS A 1 83 ? 11.734 -15.773 4.551 1 84.12 83 LYS A C 1
ATOM 637 O O . LYS A 1 83 ? 12.586 -14.93 4.258 1 84.12 83 LYS A O 1
ATOM 642 N N . MET B 1 1 ? 10.852 -0.123 0.832 1 96.94 1 MET B N 1
ATOM 643 C CA . MET B 1 1 ? 10.219 -0.087 2.145 1 96.94 1 MET B CA 1
ATOM 644 C C . MET B 1 1 ? 8.852 -0.766 2.105 1 96.94 1 MET B C 1
ATOM 646 O O . MET B 1 1 ? 8.094 -0.583 1.153 1 96.94 1 MET B O 1
ATOM 650 N N . ARG B 1 2 ? 8.508 -1.529 3.152 1 97.75 2 ARG B N 1
ATOM 651 C CA . ARG B 1 2 ? 7.207 -2.186 3.201 1 97.75 2 ARG B CA 1
ATOM 652 C C . ARG B 1 2 ? 6.129 -1.228 3.691 1 97.75 2 ARG B C 1
ATOM 654 O O . ARG B 1 2 ? 6.414 -0.293 4.441 1 97.75 2 ARG B O 1
ATOM 661 N N . PHE B 1 3 ? 4.902 -1.53 3.219 1 98 3 PHE B N 1
ATOM 662 C CA . PHE B 1 3 ? 3.803 -0.68 3.658 1 98 3 PHE B CA 1
ATOM 663 C C . PHE B 1 3 ? 3.643 -0.74 5.172 1 98 3 PHE B C 1
ATOM 665 O O . PHE B 1 3 ? 3.348 0.273 5.812 1 98 3 PHE B O 1
ATOM 672 N N . TRP B 1 4 ? 3.842 -1.873 5.773 1 96.88 4 TRP B N 1
ATOM 673 C CA . TRP B 1 4 ? 3.738 -2.02 7.223 1 96.88 4 TRP B CA 1
ATOM 674 C C . TRP B 1 4 ? 4.699 -1.073 7.938 1 96.88 4 TRP B C 1
ATOM 676 O O . TRP B 1 4 ? 4.34 -0.457 8.945 1 96.88 4 TRP B O 1
ATOM 686 N N . GLU B 1 5 ? 5.93 -0.946 7.426 1 97.12 5 GLU B N 1
ATOM 687 C CA . GLU B 1 5 ? 6.918 -0.027 7.984 1 97.12 5 GLU B CA 1
ATOM 688 C C . GLU B 1 5 ? 6.484 1.425 7.805 1 97.12 5 GLU B C 1
ATOM 690 O O . GLU B 1 5 ? 6.586 2.227 8.734 1 97.12 5 GLU B O 1
ATOM 695 N N . LEU B 1 6 ? 6.02 1.768 6.602 1 97.69 6 LEU B N 1
ATOM 696 C CA . LEU B 1 6 ? 5.586 3.123 6.277 1 97.69 6 LEU B CA 1
ATOM 697 C C . LEU B 1 6 ? 4.414 3.545 7.16 1 97.69 6 LEU B C 1
ATOM 699 O O . LEU B 1 6 ? 4.375 4.676 7.648 1 97.69 6 LEU B O 1
ATOM 703 N N . SER B 1 7 ? 3.457 2.594 7.367 1 97.38 7 SER B N 1
ATOM 704 C CA . SER B 1 7 ? 2.221 2.902 8.078 1 97.38 7 SER B CA 1
ATOM 705 C C . SER B 1 7 ? 2.467 3.049 9.578 1 97.38 7 SER B C 1
ATOM 707 O O . SER B 1 7 ? 1.562 3.422 10.328 1 97.38 7 SER B O 1
ATOM 709 N N . ASN B 1 8 ? 3.611 2.775 10.086 1 97.56 8 ASN B N 1
ATOM 710 C CA . ASN B 1 8 ? 3.965 2.947 11.492 1 97.56 8 ASN B CA 1
ATOM 711 C C . ASN B 1 8 ? 4.621 4.301 11.742 1 97.56 8 ASN B C 1
ATOM 713 O O . ASN B 1 8 ? 4.934 4.641 12.883 1 97.56 8 ASN B O 1
ATOM 717 N N . LYS B 1 9 ? 4.809 5.051 10.773 1 98.19 9 LYS B N 1
ATOM 718 C CA . LYS B 1 9 ? 5.434 6.367 10.883 1 98.19 9 LYS B CA 1
ATOM 719 C C . LYS B 1 9 ? 4.398 7.441 11.203 1 98.19 9 LYS B C 1
ATOM 721 O O . LYS B 1 9 ? 3.252 7.359 10.758 1 98.19 9 LYS B O 1
ATOM 726 N N . ASP B 1 10 ? 4.824 8.453 11.906 1 98.12 10 ASP B N 1
ATOM 727 C CA . ASP B 1 10 ? 3.969 9.602 12.18 1 98.12 10 ASP B CA 1
ATOM 728 C C . ASP B 1 10 ? 3.807 10.477 10.938 1 98.12 10 ASP B C 1
ATOM 730 O O . ASP B 1 10 ? 4.781 10.742 10.227 1 98.12 10 ASP B O 1
ATOM 734 N N . VAL B 1 11 ? 2.619 10.852 10.672 1 98.69 11 VAL B N 1
ATOM 735 C CA . VAL B 1 11 ? 2.363 11.852 9.641 1 98.69 11 VAL B CA 1
ATOM 736 C C . VAL B 1 11 ? 2.258 13.234 10.281 1 98.69 11 VAL B C 1
ATOM 738 O O . VAL B 1 11 ? 1.413 13.461 11.148 1 98.69 11 VAL B O 1
ATOM 741 N N . ILE B 1 12 ? 3.133 14.133 9.844 1 98.69 12 ILE B N 1
ATOM 742 C CA . ILE B 1 12 ? 3.201 15.453 10.461 1 98.69 12 IL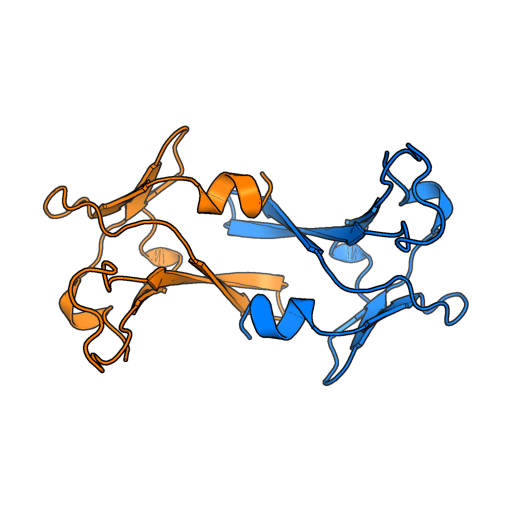E B CA 1
ATOM 743 C C . ILE B 1 12 ? 2.988 16.531 9.406 1 98.69 12 ILE B C 1
ATOM 745 O O . ILE B 1 12 ? 3.631 16.516 8.352 1 98.69 12 ILE B O 1
ATOM 749 N N . ASN B 1 13 ? 2.066 17.422 9.633 1 98.75 13 ASN B N 1
ATOM 750 C CA . ASN B 1 13 ? 1.854 18.578 8.758 1 98.75 13 ASN B CA 1
ATOM 751 C C . ASN B 1 13 ? 2.879 19.672 9.016 1 98.75 13 ASN B C 1
ATOM 753 O O . ASN B 1 13 ? 2.93 20.234 10.109 1 98.75 13 ASN B O 1
ATOM 757 N N . CYS B 1 14 ? 3.551 20.016 7.973 1 97.88 14 CYS B N 1
ATOM 758 C CA . CYS B 1 14 ? 4.66 20.953 8.117 1 97.88 14 CYS B CA 1
ATOM 759 C C . CYS B 1 14 ? 4.156 22.375 8.297 1 97.88 14 CYS B C 1
ATOM 761 O O . CYS B 1 14 ? 4.883 23.234 8.789 1 97.88 14 CYS B O 1
ATOM 763 N N . LYS B 1 15 ? 3.01 22.562 7.922 1 97 15 LYS B N 1
ATOM 764 C CA . LYS B 1 15 ? 2.459 23.922 8.008 1 97 15 LYS B CA 1
ATOM 765 C C . LYS B 1 15 ? 2.336 24.375 9.461 1 97 15 LYS B C 1
ATOM 767 O O . LYS B 1 15 ? 2.547 25.547 9.773 1 97 15 LYS B O 1
ATOM 772 N N . ASN B 1 16 ? 2.021 23.438 10.359 1 96.62 16 ASN B N 1
ATOM 773 C CA . ASN B 1 16 ? 1.774 23.828 11.742 1 96.62 16 ASN B CA 1
ATOM 774 C C . ASN B 1 16 ? 2.436 22.859 12.727 1 96.62 16 ASN B C 1
ATOM 776 O O . ASN B 1 16 ? 2.326 23.047 13.945 1 96.62 16 ASN B O 1
ATOM 780 N N . GLY B 1 17 ? 3.043 21.844 12.258 1 96.94 17 GLY B N 1
ATOM 781 C CA . GLY B 1 17 ? 3.723 20.891 13.117 1 96.94 17 GLY B CA 1
ATOM 782 C C . GLY B 1 17 ? 2.781 19.875 13.75 1 96.94 17 GLY B C 1
ATOM 783 O O . GLY B 1 17 ? 3.191 19.094 14.602 1 96.94 17 GLY B O 1
ATOM 784 N N . HIS B 1 18 ? 1.497 19.844 13.367 1 96.88 18 HIS B N 1
ATOM 785 C CA . HIS B 1 18 ? 0.475 18.969 13.914 1 96.88 18 HIS B CA 1
ATOM 786 C C . HIS B 1 18 ? 0.688 17.531 13.453 1 96.88 18 HIS B C 1
ATOM 788 O O . HIS B 1 18 ? 0.937 17.281 12.273 1 96.88 18 HIS B O 1
ATOM 794 N N . ARG B 1 19 ? 0.666 16.641 14.453 1 98 19 ARG B N 1
ATOM 795 C CA . ARG B 1 19 ? 0.683 15.219 14.125 1 98 19 ARG B CA 1
ATOM 796 C C . ARG B 1 19 ? -0.707 14.727 13.727 1 98 19 ARG B C 1
ATOM 798 O O . ARG B 1 19 ? -1.623 14.711 14.555 1 98 19 ARG B O 1
ATOM 805 N N . LEU B 1 20 ? -0.826 14.266 12.531 1 97.38 20 LEU B N 1
ATOM 806 C CA . LEU B 1 20 ? -2.119 13.867 11.992 1 97.38 20 LEU B CA 1
ATOM 807 C C . LEU B 1 20 ? -2.445 12.43 12.375 1 97.38 20 LEU B C 1
ATOM 809 O O . LEU B 1 20 ? -3.613 12.031 12.375 1 97.38 20 LEU B O 1
ATOM 813 N N . GLY B 1 21 ? -1.515 11.641 12.68 1 97.38 21 GLY B N 1
ATOM 814 C CA . GLY B 1 21 ? -1.657 10.219 12.945 1 97.38 21 GLY B CA 1
ATOM 815 C C . GLY B 1 21 ? -0.707 9.359 12.133 1 97.38 21 GLY B C 1
ATOM 816 O O . GLY B 1 21 ? 0.434 9.75 11.883 1 97.38 21 GLY B O 1
ATOM 817 N N . CYS B 1 22 ? -1.148 8.195 11.773 1 98.19 22 CYS B N 1
ATOM 818 C CA . CYS B 1 22 ? -0.406 7.262 10.938 1 98.19 22 CYS B CA 1
ATOM 819 C C . CYS B 1 22 ? -1.233 6.844 9.727 1 98.19 22 CYS B C 1
ATOM 821 O O . CYS B 1 22 ? -2.463 6.93 9.75 1 98.19 22 CYS B O 1
ATOM 823 N N . VAL B 1 23 ? -0.484 6.48 8.75 1 98.12 23 VAL B N 1
ATOM 824 C CA . VAL B 1 23 ? -1.18 6.039 7.543 1 98.12 23 VAL B CA 1
ATOM 825 C C . VAL B 1 23 ? -1.976 4.77 7.844 1 98.12 23 VAL B C 1
ATOM 827 O O . VAL B 1 23 ? -1.448 3.822 8.43 1 98.12 23 VAL B O 1
ATOM 830 N N . GLY B 1 24 ? -3.244 4.773 7.379 1 97.56 24 GLY B N 1
ATOM 831 C CA . GLY B 1 24 ? -4.102 3.615 7.59 1 97.56 24 GLY B CA 1
ATOM 832 C C . GLY B 1 24 ? -4.402 2.854 6.312 1 97.56 24 GLY B C 1
ATOM 833 O O . GLY B 1 24 ? -4.738 1.669 6.359 1 97.56 24 GLY B O 1
ATOM 834 N N . ASP B 1 25 ? -4.434 3.521 5.242 1 97.81 25 ASP B N 1
ATOM 835 C CA . ASP B 1 25 ? -4.715 2.936 3.934 1 97.81 25 ASP B CA 1
ATOM 836 C C . ASP B 1 25 ? -4.066 3.754 2.816 1 97.81 25 ASP B C 1
ATOM 838 O O . ASP B 1 25 ? -3.529 4.836 3.064 1 97.81 25 ASP B O 1
ATOM 842 N N . LEU B 1 26 ? -4.012 3.219 1.631 1 98.06 26 LEU B N 1
ATOM 843 C CA . LEU B 1 26 ? -3.508 3.865 0.425 1 98.06 26 LEU B CA 1
ATOM 844 C C . LEU B 1 26 ? -4.527 3.781 -0.705 1 98.06 26 LEU B C 1
ATOM 846 O O . LEU B 1 26 ? -5.32 2.84 -0.761 1 98.06 26 LEU B O 1
ATOM 850 N N . GLU B 1 27 ? -4.488 4.723 -1.484 1 98.5 27 GLU B N 1
ATOM 851 C CA . GLU B 1 27 ? -5.133 4.625 -2.789 1 98.5 27 GLU B CA 1
ATOM 852 C C . GLU B 1 27 ? -4.117 4.352 -3.893 1 98.5 27 GLU B C 1
ATOM 854 O O . GLU B 1 27 ? -3.051 4.969 -3.928 1 98.5 27 GLU B O 1
ATOM 859 N N . ILE B 1 28 ? -4.488 3.412 -4.766 1 98.19 28 ILE B N 1
ATOM 860 C CA . ILE B 1 28 ? -3.572 2.943 -5.801 1 98.19 28 ILE B CA 1
ATOM 861 C C . ILE B 1 28 ? -4.172 3.203 -7.18 1 98.19 28 ILE B C 1
ATOM 863 O O . ILE B 1 28 ? -5.352 2.934 -7.41 1 98.19 28 ILE B O 1
ATOM 867 N N . ASP B 1 29 ? -3.391 3.836 -8.047 1 97.62 29 ASP B N 1
ATOM 868 C CA . ASP B 1 29 ? -3.689 3.793 -9.477 1 97.62 29 ASP B CA 1
ATOM 869 C C . ASP B 1 29 ? -3.352 2.426 -10.07 1 97.62 29 ASP B C 1
ATOM 871 O O . ASP B 1 29 ? -2.178 2.084 -10.227 1 97.62 29 ASP B O 1
ATOM 875 N N . VAL B 1 30 ? -4.289 1.67 -10.477 1 94.75 30 VAL B N 1
ATOM 876 C CA . VAL B 1 30 ? -4.059 0.276 -10.836 1 94.75 30 VAL B CA 1
ATOM 877 C C . VAL B 1 30 ? -3.512 0.197 -12.258 1 94.75 30 VAL B C 1
ATOM 879 O O . VAL B 1 30 ? -2.998 -0.844 -12.68 1 94.75 30 VAL B O 1
ATOM 882 N N . CYS B 1 31 ? -3.543 1.267 -13.047 1 94.25 31 CYS B N 1
ATOM 883 C CA . CYS B 1 31 ? -2.928 1.294 -14.367 1 94.25 31 CYS B CA 1
ATOM 884 C C . CYS B 1 31 ? -1.423 1.507 -14.266 1 94.25 31 CYS B C 1
ATOM 886 O O . CYS B 1 31 ? -0.65 0.861 -14.977 1 94.25 31 CYS B O 1
ATOM 888 N N . LYS B 1 32 ? -1.062 2.305 -13.336 1 94.38 32 LYS B N 1
ATOM 889 C CA . LYS B 1 32 ? 0.348 2.65 -13.18 1 94.38 32 LYS B CA 1
ATOM 890 C C . LYS B 1 32 ? 0.958 1.942 -11.977 1 94.38 32 LYS B C 1
ATOM 892 O O . LYS B 1 32 ? 2.18 1.897 -11.828 1 94.38 32 LYS B O 1
ATOM 897 N N . LEU B 1 33 ? 0.104 1.392 -11.156 1 95.12 33 LEU B N 1
ATOM 898 C CA . LEU B 1 33 ? 0.523 0.715 -9.938 1 95.12 33 LEU B CA 1
ATOM 899 C C . LEU B 1 33 ? 1.378 1.636 -9.07 1 95.12 33 LEU B C 1
ATOM 901 O O . LEU B 1 33 ? 2.451 1.239 -8.609 1 95.12 33 LEU B O 1
ATOM 905 N N . CYS B 1 34 ? 0.932 2.863 -8.961 1 97.44 34 CYS B N 1
ATOM 906 C CA . CYS B 1 34 ? 1.543 3.859 -8.086 1 97.44 34 CYS B CA 1
ATOM 907 C C . CYS B 1 34 ? 0.54 4.375 -7.062 1 97.44 34 CYS B C 1
ATOM 909 O O . CYS B 1 34 ? -0.67 4.23 -7.246 1 97.44 34 CYS B O 1
ATOM 911 N N . ILE B 1 35 ? 1.06 4.914 -5.98 1 98.56 35 ILE B N 1
ATOM 912 C CA . ILE B 1 35 ? 0.216 5.465 -4.926 1 98.56 35 ILE B CA 1
ATOM 913 C C . ILE B 1 35 ? -0.283 6.848 -5.336 1 98.56 35 ILE B C 1
ATOM 915 O O . ILE B 1 35 ? 0.484 7.664 -5.855 1 98.56 35 ILE B O 1
ATOM 919 N N . THR B 1 36 ? -1.572 7.133 -5.148 1 98.62 36 THR B N 1
ATOM 920 C CA . THR B 1 36 ? -2.119 8.438 -5.488 1 98.62 36 THR B CA 1
ATOM 921 C C . THR B 1 36 ? -2.463 9.227 -4.227 1 98.62 36 THR B C 1
ATOM 923 O O . THR B 1 36 ? -2.277 10.445 -4.18 1 98.62 36 THR B O 1
ATOM 926 N N . ASN B 1 37 ? -2.963 8.539 -3.182 1 98.81 37 ASN B N 1
ATOM 927 C CA . ASN B 1 37 ? -3.314 9.172 -1.914 1 98.81 37 ASN B CA 1
ATOM 928 C C . ASN B 1 37 ? -2.99 8.266 -0.728 1 98.81 37 ASN B C 1
ATOM 930 O O . ASN B 1 37 ? -3.102 7.043 -0.824 1 98.81 37 ASN B O 1
ATOM 934 N N . PHE B 1 38 ? -2.578 8.852 0.358 1 98.75 38 PHE B N 1
ATOM 935 C CA . PHE B 1 38 ? -2.557 8.227 1.675 1 98.75 38 PHE B CA 1
ATOM 936 C C . PHE B 1 38 ? -3.818 8.57 2.459 1 98.75 38 PHE B C 1
ATOM 938 O O . PHE B 1 38 ? -4.309 9.695 2.391 1 98.75 38 PHE B O 1
ATOM 945 N N . TYR B 1 39 ? -4.281 7.633 3.236 1 98.5 39 TYR B N 1
ATOM 946 C CA . TYR B 1 39 ? -5.371 7.906 4.164 1 98.5 39 TYR B CA 1
ATOM 947 C C . TYR B 1 39 ? -4.906 7.789 5.609 1 98.5 39 TYR B C 1
ATOM 949 O O . TYR B 1 39 ? -4.297 6.785 5.992 1 98.5 39 TYR B O 1
ATOM 957 N N . VAL B 1 40 ? -5.191 8.812 6.375 1 98.19 40 VAL B N 1
ATOM 958 C CA . VAL B 1 40 ? -4.816 8.883 7.781 1 98.19 40 VAL B CA 1
ATOM 959 C C . VAL B 1 40 ? -6.066 9.062 8.641 1 98.19 40 VAL B C 1
ATOM 961 O O . VAL B 1 40 ? -6.684 10.133 8.633 1 98.19 40 VAL B O 1
ATOM 964 N N . PRO B 1 41 ? -6.395 8.086 9.406 1 96.06 41 PRO B N 1
ATOM 965 C CA . PRO B 1 41 ? -7.578 8.219 10.258 1 96.06 41 PRO B CA 1
ATOM 966 C C . PRO B 1 41 ? -7.422 9.305 11.32 1 96.06 41 PRO B C 1
ATOM 968 O O . PRO B 1 41 ? -6.332 9.5 11.859 1 96.06 41 PRO B O 1
ATOM 971 N N . THR B 1 42 ? -8.305 10.18 11.547 1 90.31 42 THR B N 1
ATOM 972 C CA . THR B 1 42 ? -8.258 11.242 12.539 1 90.31 42 THR B CA 1
ATOM 973 C C . THR B 1 42 ? -8.906 10.797 13.844 1 90.31 42 THR B C 1
ATOM 975 O O . THR B 1 42 ? -8.617 11.352 14.906 1 90.31 42 THR B O 1
ATOM 978 N N . GLY B 1 43 ? -9.844 10.016 14.086 1 69.75 43 GLY B N 1
ATOM 979 C CA . GLY B 1 43 ? -10.758 9.812 15.203 1 69.75 43 GLY B CA 1
ATOM 980 C C . GLY B 1 43 ? -10.156 8.977 16.312 1 69.75 43 GLY B C 1
ATOM 981 O O . GLY B 1 43 ? -9.555 7.93 16.062 1 69.75 43 GLY B O 1
ATOM 982 N N . GLY B 1 44 ? -9.367 9.625 17.297 1 57.72 44 GLY B N 1
ATOM 983 C CA . GLY B 1 44 ? -9.055 8.992 18.578 1 57.72 44 GLY B CA 1
ATOM 984 C C . GLY B 1 44 ? -10.266 8.352 19.234 1 57.72 44 GLY B C 1
ATOM 985 O O . GLY B 1 44 ? -11.406 8.68 18.906 1 57.72 44 GLY B O 1
ATOM 986 N N . LYS B 1 45 ? -10.023 7.031 19.594 1 50.94 45 LYS B N 1
ATOM 987 C CA . LYS B 1 45 ? -10.961 6.262 20.406 1 50.94 45 LYS B CA 1
ATOM 988 C C . LYS B 1 45 ? -11.594 7.125 21.5 1 50.94 45 LYS B C 1
ATOM 990 O O . LYS B 1 45 ? -12.086 6.609 22.5 1 50.94 45 LYS B O 1
ATOM 995 N N . TYR B 1 46 ? -11.398 8.383 21.609 1 50.28 46 TYR B N 1
ATOM 996 C CA . TYR B 1 46 ? -11.945 8.641 22.938 1 50.28 46 TYR B CA 1
ATOM 997 C C . TYR B 1 46 ? -13.289 7.953 23.109 1 50.28 46 TYR B C 1
ATOM 999 O O . TYR B 1 46 ? -13.469 7.145 24.031 1 50.28 46 TYR B O 1
ATOM 1007 N N . CYS B 1 47 ? -14.594 8.773 23.312 1 50.09 47 CYS B N 1
ATOM 1008 C CA . CYS B 1 47 ? -15.828 8.234 23.859 1 50.09 47 CYS B CA 1
ATOM 1009 C C . CYS B 1 47 ? -16.484 7.246 22.906 1 50.09 47 CYS B C 1
ATOM 1011 O O . CYS B 1 47 ? -16.422 7.422 21.688 1 50.09 47 CYS B O 1
ATOM 1013 N N . GLY B 1 48 ? -16.719 5.953 23.281 1 50.44 48 GLY B N 1
ATOM 1014 C CA . GLY B 1 48 ? -17.609 4.961 22.703 1 50.44 48 GLY B CA 1
ATOM 1015 C C . GLY B 1 48 ? -18.609 5.559 21.75 1 50.44 48 GLY B C 1
ATOM 1016 O O . GLY B 1 48 ? -19.625 4.922 21.422 1 50.44 48 GLY B O 1
ATOM 1017 N N . CYS B 1 49 ? -18.875 6.871 21.828 1 50.06 49 CYS B N 1
ATOM 1018 C CA . CYS B 1 49 ? -20.031 7.344 21.078 1 50.06 49 CYS B CA 1
ATOM 1019 C C . CYS B 1 49 ? -19.797 7.238 19.578 1 50.06 49 CYS B C 1
ATOM 1021 O O . CYS B 1 49 ? -18.641 7.164 19.125 1 50.06 49 CYS B O 1
ATOM 1023 N N . LEU B 1 50 ? -20.891 7.148 18.766 1 57.34 50 LEU B N 1
ATOM 1024 C CA . LEU B 1 50 ? -21.312 7.023 17.375 1 57.34 50 LEU B CA 1
ATOM 1025 C C . LEU B 1 50 ? -20.547 7.996 16.484 1 57.34 50 LEU B C 1
ATOM 1027 O O . LEU B 1 50 ? -21.047 8.398 15.43 1 57.34 50 LEU B O 1
ATOM 1031 N N . GLY B 1 51 ? -19.438 8.5 16.891 1 57.69 51 GLY B N 1
ATOM 1032 C CA . GLY B 1 51 ? -19.016 9.586 16.031 1 57.69 51 GLY B CA 1
ATOM 1033 C C . GLY B 1 51 ? -18.516 9.109 14.68 1 57.69 51 GLY B C 1
ATOM 1034 O O . GLY B 1 51 ? -18.094 7.961 14.539 1 57.69 51 GLY B O 1
ATOM 1035 N N . LYS B 1 52 ? -18.859 9.812 13.656 1 65 52 LYS B N 1
ATOM 1036 C CA . LYS B 1 52 ? -18.484 9.602 12.258 1 65 52 LYS B CA 1
ATOM 1037 C C . LYS B 1 52 ? -16.969 9.523 12.102 1 65 52 LYS B C 1
ATOM 1039 O O . LYS B 1 52 ? -16.25 10.344 12.648 1 65 52 LYS B O 1
ATOM 1044 N N . LYS B 1 53 ? -16.359 8.398 11.648 1 79.38 53 LYS B N 1
ATOM 1045 C CA . LYS B 1 53 ? -14.93 8.234 11.383 1 79.38 53 LYS B CA 1
ATOM 1046 C C . LYS B 1 53 ? -14.5 9.086 10.195 1 79.38 53 LYS B C 1
ATOM 1048 O O . LYS B 1 53 ? -15.117 9.039 9.133 1 79.38 53 LYS B O 1
ATOM 1053 N N . SER B 1 54 ? -13.672 10.133 10.422 1 92.38 54 SER B N 1
ATOM 1054 C CA . SER B 1 54 ? -13.07 10.945 9.367 1 92.38 54 SER B CA 1
ATOM 1055 C C . SER B 1 54 ? -11.617 10.547 9.125 1 92.38 54 SER B C 1
ATOM 1057 O O . SER B 1 54 ? -11.008 9.867 9.953 1 92.38 54 SER B O 1
ATOM 1059 N N . GLU B 1 55 ? -11.203 10.867 7.969 1 96.69 55 GLU B N 1
ATOM 1060 C CA . GLU B 1 55 ? -9.812 10.617 7.602 1 96.69 55 GLU B CA 1
ATOM 1061 C C . GLU B 1 55 ? -9.242 11.773 6.785 1 96.69 55 GLU B C 1
ATOM 1063 O O . GLU B 1 55 ? -9.992 12.516 6.145 1 96.69 55 GLU B O 1
ATOM 1068 N N . TYR B 1 56 ? -7.957 11.906 6.949 1 98.19 56 TYR B N 1
ATOM 1069 C CA . TYR B 1 56 ? -7.273 12.758 5.984 1 98.19 56 TYR B CA 1
ATOM 1070 C C . TYR B 1 56 ? -6.969 12 4.699 1 98.19 56 TYR B C 1
ATOM 1072 O O . TYR B 1 56 ? -6.465 10.875 4.742 1 98.19 56 TYR B O 1
ATOM 1080 N N . LYS B 1 57 ? -7.402 12.531 3.607 1 98.75 57 LYS B N 1
ATOM 1081 C CA . LYS B 1 57 ? -6.91 12.102 2.303 1 98.75 57 LYS B CA 1
ATOM 1082 C C . LYS B 1 57 ? -5.754 12.977 1.832 1 98.75 57 LYS B C 1
ATOM 1084 O O . LYS B 1 57 ? -5.961 14.133 1.459 1 98.75 57 LYS B O 1
ATOM 1089 N N . ILE B 1 58 ? -4.578 12.445 1.788 1 98.81 58 ILE B N 1
ATOM 1090 C CA . ILE B 1 58 ? -3.371 13.211 1.494 1 98.81 58 ILE B CA 1
ATOM 1091 C C . ILE B 1 58 ? -2.82 12.797 0.13 1 98.81 58 ILE B C 1
ATOM 1093 O O . ILE B 1 58 ? -2.334 11.68 -0.039 1 98.81 58 ILE B O 1
ATOM 1097 N N . PRO B 1 59 ? -2.879 13.734 -0.828 1 98.62 59 PRO B N 1
ATOM 1098 C CA . PRO B 1 59 ? -2.275 13.406 -2.123 1 98.62 59 PRO B CA 1
ATOM 1099 C C . PRO B 1 59 ? -0.763 13.227 -2.039 1 98.62 59 PRO B C 1
ATOM 1101 O O . PRO B 1 59 ? -0.093 13.93 -1.278 1 98.62 59 PRO B O 1
ATOM 1104 N N . VAL B 1 60 ? -0.268 12.336 -2.863 1 97.44 60 VAL B N 1
ATOM 1105 C CA . VAL B 1 60 ? 1.166 12.07 -2.906 1 97.44 60 VAL B CA 1
ATOM 1106 C C . VAL B 1 60 ? 1.924 13.359 -3.203 1 97.44 60 VAL B C 1
ATOM 1108 O O . VAL B 1 60 ? 3.025 13.578 -2.693 1 97.44 60 VAL B O 1
ATOM 1111 N N . GLY B 1 61 ? 1.352 14.172 -3.949 1 97.94 61 GLY B N 1
ATOM 1112 C CA . GLY B 1 61 ? 1.983 15.438 -4.285 1 97.94 61 GLY B CA 1
ATOM 1113 C C . GLY B 1 61 ? 2.184 16.344 -3.084 1 97.94 61 GLY B C 1
ATOM 1114 O O . GLY B 1 61 ? 2.939 17.312 -3.15 1 97.94 61 GLY B O 1
ATOM 1115 N N . ALA B 1 62 ? 1.503 16.062 -1.945 1 98.5 62 ALA B N 1
ATOM 1116 C CA . ALA B 1 62 ? 1.608 16.875 -0.738 1 98.5 62 ALA B CA 1
ATOM 1117 C C . ALA B 1 62 ? 2.65 16.297 0.22 1 98.5 62 ALA B C 1
ATOM 1119 O O . ALA B 1 62 ? 2.924 16.891 1.27 1 98.5 62 ALA B O 1
ATOM 1120 N N . VAL B 1 63 ? 3.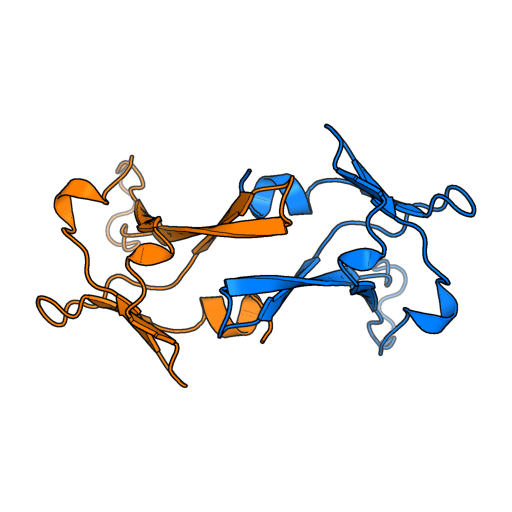189 15.18 -0.092 1 98.56 63 VAL B N 1
ATOM 1121 C CA . VAL B 1 63 ? 4.262 14.594 0.707 1 98.56 63 VAL B CA 1
ATOM 1122 C C . VAL B 1 63 ? 5.57 15.336 0.443 1 98.56 63 VAL B C 1
ATOM 1124 O O . VAL B 1 63 ? 6.031 15.406 -0.699 1 98.56 63 VAL B O 1
ATOM 1127 N N . ILE B 1 64 ? 6.109 15.82 1.493 1 98.19 64 ILE B N 1
ATOM 1128 C CA . ILE B 1 64 ? 7.363 16.562 1.395 1 98.19 64 ILE B CA 1
ATOM 1129 C C . ILE B 1 64 ? 8.547 15.609 1.512 1 98.19 64 ILE B C 1
ATOM 1131 O O . ILE B 1 64 ? 9.5 15.688 0.733 1 98.19 64 ILE B O 1
ATOM 1135 N N . ARG B 1 65 ? 8.414 14.75 2.5 1 97.31 65 ARG B N 1
ATOM 1136 C CA . ARG B 1 65 ? 9.508 13.828 2.773 1 97.31 65 ARG B CA 1
ATOM 1137 C C . ARG B 1 65 ? 9.031 12.648 3.613 1 97.31 65 ARG B C 1
ATOM 1139 O O . ARG B 1 65 ? 8.195 12.805 4.504 1 97.31 65 ARG B O 1
ATOM 1146 N N . ILE B 1 66 ? 9.648 11.539 3.246 1 97.94 66 ILE B N 1
ATOM 1147 C CA . ILE B 1 66 ? 9.516 10.375 4.109 1 97.94 66 ILE B CA 1
ATOM 1148 C C . ILE B 1 66 ? 10.82 10.125 4.852 1 97.94 66 ILE B C 1
ATOM 1150 O O . ILE B 1 66 ?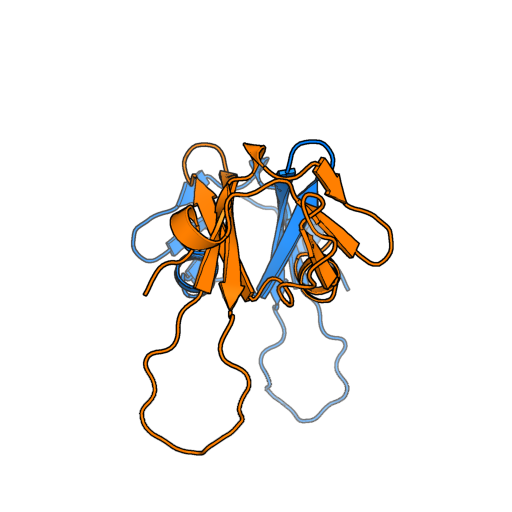 11.828 9.766 4.238 1 97.94 66 ILE B O 1
ATOM 1154 N N . GLY B 1 67 ? 10.781 10.336 6.145 1 95.69 67 GLY B N 1
ATOM 1155 C CA . GLY B 1 67 ? 11.961 10.141 6.973 1 95.69 67 GLY B CA 1
ATOM 1156 C C . GLY B 1 67 ? 11.992 8.789 7.664 1 95.69 67 GLY B C 1
ATOM 1157 O O . GLY B 1 67 ? 11.234 7.891 7.301 1 95.69 67 GLY B O 1
ATOM 1158 N N . VAL B 1 68 ? 12.906 8.711 8.562 1 95.19 68 VAL B N 1
ATOM 1159 C CA . VAL B 1 68 ? 13.094 7.453 9.281 1 95.19 68 VAL B CA 1
ATOM 1160 C C . VAL B 1 68 ? 11.891 7.188 10.188 1 95.19 68 VAL B C 1
ATOM 1162 O O . VAL B 1 68 ? 11.375 6.07 10.227 1 95.19 68 VAL B O 1
ATOM 1165 N N . ASP B 1 69 ? 11.344 8.219 10.773 1 97.12 69 ASP B N 1
ATOM 1166 C CA . ASP B 1 69 ? 10.312 8.008 11.789 1 97.12 69 ASP B CA 1
ATOM 1167 C C . ASP B 1 69 ? 9.023 8.75 11.414 1 97.12 69 ASP B C 1
ATOM 1169 O O . ASP B 1 69 ? 7.996 8.578 12.07 1 97.12 69 ASP B O 1
ATOM 1173 N N . SER B 1 70 ? 9.094 9.531 10.328 1 98.19 70 SER B N 1
ATOM 1174 C CA . SER B 1 70 ? 7.914 10.352 10.07 1 98.19 70 SER B CA 1
ATOM 1175 C C . SER B 1 70 ? 7.734 10.602 8.578 1 98.19 70 SER B C 1
ATOM 1177 O O . SER B 1 70 ? 8.688 10.492 7.805 1 98.19 70 SER B O 1
ATOM 1179 N N . ILE B 1 71 ? 6.551 10.883 8.234 1 98.75 71 ILE B N 1
ATOM 1180 C CA . ILE B 1 71 ? 6.148 11.398 6.926 1 98.75 71 ILE B CA 1
ATOM 1181 C C . ILE B 1 71 ? 5.734 12.867 7.055 1 98.75 71 ILE B C 1
ATOM 1183 O O . ILE B 1 71 ? 4.75 13.18 7.723 1 98.75 71 ILE B O 1
ATOM 1187 N N . LEU B 1 72 ? 6.48 13.727 6.383 1 98.75 72 LEU B N 1
ATOM 1188 C CA . LEU B 1 72 ? 6.184 15.156 6.406 1 98.75 72 LEU B CA 1
ATOM 1189 C C . LEU B 1 72 ? 5.305 15.547 5.223 1 98.75 72 LEU B C 1
ATOM 1191 O O . LEU B 1 72 ? 5.617 15.211 4.074 1 98.75 72 LEU B O 1
ATOM 1195 N N . VAL B 1 73 ? 4.227 16.219 5.543 1 98.81 73 VAL B N 1
ATOM 1196 C CA . VAL B 1 73 ? 3.305 16.625 4.488 1 98.81 73 VAL B CA 1
ATOM 1197 C C . VAL B 1 73 ? 3.006 18.125 4.605 1 98.81 73 VAL B C 1
ATOM 1199 O O . VAL B 1 73 ? 3.238 18.719 5.652 1 98.81 73 VAL B O 1
ATOM 1202 N N . ASP B 1 74 ? 2.598 18.688 3.455 1 98.75 74 ASP B N 1
ATOM 1203 C CA . ASP B 1 74 ? 2.141 20.078 3.377 1 98.75 74 ASP B CA 1
ATOM 1204 C C . ASP B 1 74 ? 0.711 20.156 2.846 1 98.75 74 ASP B C 1
ATOM 1206 O O . ASP B 1 74 ? 0.494 20.156 1.632 1 98.75 74 ASP B O 1
ATOM 1210 N N . ILE B 1 75 ? -0.242 20.219 3.854 1 98.62 75 ILE B N 1
ATOM 1211 C CA . ILE B 1 75 ? -1.63 20.141 3.408 1 98.62 75 ILE B CA 1
ATOM 1212 C C . ILE B 1 75 ? -2.457 21.203 4.133 1 98.62 75 ILE B C 1
ATOM 1214 O O . ILE B 1 75 ? -2.057 21.703 5.188 1 98.62 75 ILE B O 1
ATOM 1218 N N . ASP B 1 76 ? -3.564 21.594 3.463 1 98.44 76 ASP B N 1
ATOM 1219 C CA . ASP B 1 76 ? -4.68 22.234 4.156 1 98.44 76 ASP B CA 1
ATOM 1220 C C . ASP B 1 76 ? -5.59 21.188 4.809 1 98.44 76 ASP B C 1
ATOM 1222 O O . ASP B 1 76 ? -6.371 20.531 4.125 1 98.44 76 ASP B O 1
ATOM 1226 N N . GLU B 1 77 ? -5.445 21.016 6.113 1 97.12 77 GLU B N 1
ATOM 1227 C CA . GLU B 1 77 ? -6.113 19.938 6.836 1 97.12 77 GLU B CA 1
ATOM 1228 C C . GLU B 1 77 ? -7.621 19.953 6.59 1 97.12 77 GLU B C 1
ATOM 1230 O O . GLU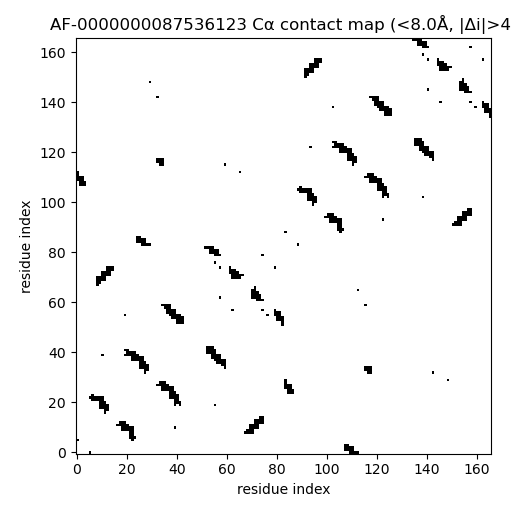 B 1 77 ? -8.242 18.906 6.43 1 97.12 77 GLU B O 1
ATOM 1235 N N . LYS B 1 78 ? -8.297 21.109 6.484 1 95.75 78 LYS B N 1
ATOM 1236 C CA . LYS B 1 78 ? -9.742 21.219 6.262 1 95.75 78 LYS B CA 1
ATOM 1237 C C . LYS B 1 78 ? -10.125 20.703 4.883 1 95.75 78 LYS B C 1
ATOM 1239 O O . LYS B 1 78 ? -11.172 20.078 4.719 1 95.75 78 LYS B O 1
ATOM 1244 N N . LYS B 1 79 ? -9.258 20.906 3.91 1 97.06 79 LYS B N 1
ATOM 1245 C CA . LYS B 1 79 ? -9.547 20.516 2.535 1 97.06 79 LYS B CA 1
ATOM 1246 C C . LYS B 1 79 ? -9.289 19.016 2.332 1 97.06 79 LYS B C 1
ATOM 1248 O O . LYS B 1 79 ? -9.883 18.406 1.444 1 97.06 79 LYS B O 1
ATOM 1253 N N . CYS B 1 80 ? -8.406 18.516 3.232 1 98.12 80 CYS B N 1
ATOM 1254 C CA . CYS B 1 80 ? -8.023 17.125 3.029 1 98.12 80 CYS B CA 1
ATOM 1255 C C . CYS B 1 80 ? -8.867 16.203 3.898 1 98.12 80 CYS B C 1
ATOM 1257 O O . CYS B 1 80 ? -8.789 14.977 3.77 1 98.12 80 CYS B O 1
ATOM 1259 N N . LEU B 1 81 ? -9.711 16.719 4.758 1 96.12 81 LEU B N 1
ATOM 1260 C CA . LEU B 1 81 ? -10.555 15.906 5.621 1 96.12 81 LEU B CA 1
ATOM 1261 C C . LEU B 1 81 ? -11.727 15.328 4.844 1 96.12 81 LEU B C 1
ATOM 1263 O O . LEU B 1 81 ? -12.484 16.062 4.215 1 96.12 81 LEU B O 1
ATOM 1267 N N . VAL B 1 82 ? -11.805 13.969 4.883 1 93.5 82 VAL B N 1
ATOM 1268 C CA . VAL B 1 82 ? -12.891 13.305 4.168 1 93.5 82 VAL B CA 1
ATOM 1269 C C . VAL B 1 82 ? -13.703 12.445 5.137 1 93.5 82 VAL B C 1
ATOM 1271 O O . VAL B 1 82 ? -13.156 11.883 6.086 1 93.5 82 VAL B O 1
ATOM 1274 N N . LYS B 1 83 ? -14.992 12.359 5.055 1 84.88 83 LYS B N 1
ATOM 1275 C CA . LYS B 1 83 ? -15.906 11.586 5.895 1 84.88 83 LYS B CA 1
ATOM 1276 C C . LYS B 1 83 ? -16.359 10.312 5.188 1 84.88 83 LYS B C 1
ATOM 1278 O O . LYS B 1 83 ? -16.5 10.297 3.963 1 84.88 83 LYS B O 1
#

Foldseek 3Di:
DDPVQQQQAWEAEPVVRDTQAGFDDFDADPVVRDTFWTKGWRDDPDDPDPDDTKIFTAGPVQFDDDDNRHTYGHDDRVVRIDD/DDPVQQQQAWEAEPVVRDTQAGFDDFDADPVVRDTFWTKGWRDPPDDPDPDDTKIFTAGPVQFDDDDNRHTYGHDDRVVRIDD

Organism: NCBI:txid39488

pLDDT: mean 92.0, std 13.81, range [50.03, 98.81]

Secondary structure (DSSP, 8-state):
-BHHHHTTSEEEETTT--EEEE--EEEEETTTTEEEEEEEE---S-SSS-----EEEEEGGGEEEE-SSEEEE---HHHHEE-/-BHHHHTTSEEEETTT--EEEE--EEEEETTTTEEEEEEEE---S-SSS-----EEEEEGGGEEEE-SSEEEE---HHHHEE-

Radius of gyration: 17.72 Å; Cα contacts (8 Å, |Δi|>4): 354; chains: 2; bounding box: 34×52×40 Å

InterPro domains:
  IPR011033 PRC-barrel-like superfamily [SSF50346] (1-74)
  IPR014238 Sporulation protein YlmC/YmxH [PTHR40061] (1-79)
  IPR014238 Sporulation protein YlmC/YmxH [TIGR02888] (3-75)

Nearest PDB structures (foldseek):
  8onw-assembly2_C  TM=7.753E-01  e=3.357E-04  Archaeoglobus fulgidus
  8qzo-assembly3_D  TM=7.616E-01  e=1.680E-03  Archaeoglobus fulgidus
  8qzo-assembly1_A  TM=7.831E-01  e=3.435E-03  Archaeoglobus fulgidus
  8qzo-assembly2_B  TM=7.764E-01  e=3.646E-03  Archaeoglobus fulgidus
  8qzo-assembly4_F  TM=7.780E-01  e=5.535E-03  Archaeoglobus fulgidus